Protein AF-A0A7Z9XII3-F1 (afdb_monomer_lite)

pLDDT: mean 88.0, std 11.43, range [47.19, 98.06]

Foldseek 3Di:
DFFAADLVVLQVLLQQLLVQLLVLLQVCCCPPRVHNLVLQLLQLCQPDDPPDDSVNSNVSSSVVSSVVSSVLSSVCNVPDDGHDLVVLLVVLLVVLVVVLVCCLPPVVVVTDVPNNVSSPDPSVSVSSSSSSNSSSVSRSVPGDDDDD

Secondary structure (DSSP, 8-state):
--BB--GGGHHHHHHHHHHHHHHHHHHHHHHHSS-HHHHHHHHHHTTS-TT--HHHHHHHHHHHHHHHHHHHHHHHHHH--SB-HHHHHHHHHHHHHHHHHHIIIIIHHHS-HHHHHHHTSHHHHHHHHHHHHHHHHHHHHHSB----

Sequence (148 aa):
MGTKLQPRQGVPAGLFAGIGMLVLWLAGAQLWGMGAVKLLASVGAEVAPNNAEKSMLLAAGIALHLLISLGLGLLFAASLDRLDAKDTLIVSTFYGFSIWVVSILILGHWLHMSAVQMSRSWWGLFSFLGFGFLLGVYANWFGLKPSN

Radius of gyration: 15.98 Å; chains: 1; bounding box: 40×25×46 Å

Structure (mmCIF, N/CA/C/O backbone):
data_AF-A0A7Z9XII3-F1
#
_entry.id   AF-A0A7Z9XII3-F1
#
loop_
_atom_site.group_PDB
_atom_site.id
_atom_site.type_symbol
_atom_site.label_atom_id
_atom_site.label_alt_id
_atom_site.label_comp_id
_atom_site.label_asym_id
_atom_site.label_entity_id
_atom_site.label_seq_id
_atom_site.pdbx_PDB_ins_code
_atom_site.Cartn_x
_atom_site.Cartn_y
_atom_site.Cartn_z
_atom_site.occupancy
_atom_site.B_iso_or_equiv
_atom_site.auth_seq_id
_atom_site.auth_comp_id
_atom_site.auth_asym_id
_atom_site.auth_atom_id
_atom_site.pdbx_PDB_model_num
ATOM 1 N N . MET A 1 1 ? -18.613 -0.333 20.590 1.00 60.72 1 MET A N 1
ATOM 2 C CA . MET A 1 1 ? -18.106 -1.726 20.450 1.00 60.72 1 MET A CA 1
ATOM 3 C C . MET A 1 1 ? -16.848 -1.606 19.620 1.00 60.72 1 MET A C 1
ATOM 5 O O . MET A 1 1 ? -16.977 -1.354 18.430 1.00 60.72 1 MET A O 1
ATOM 9 N N . GLY A 1 2 ? -15.665 -1.710 20.225 1.00 68.94 2 GLY A N 1
ATOM 10 C CA . GLY A 1 2 ? -14.443 -1.408 19.483 1.00 68.94 2 GLY A CA 1
ATOM 11 C C . GLY A 1 2 ? -13.885 -2.600 18.704 1.00 68.94 2 GLY A C 1
ATOM 12 O O . GLY A 1 2 ? -13.965 -3.737 19.170 1.00 68.94 2 GLY A O 1
ATOM 13 N N . THR A 1 3 ? -13.318 -2.322 17.536 1.00 79.00 3 THR A N 1
ATOM 14 C CA . THR A 1 3 ? -12.685 -3.264 16.613 1.00 79.00 3 THR A CA 1
ATOM 15 C C . THR A 1 3 ? -11.244 -3.502 17.026 1.00 79.00 3 THR A C 1
ATOM 17 O O . THR A 1 3 ? -10.509 -2.547 17.267 1.00 79.00 3 THR A O 1
ATOM 20 N N . LYS A 1 4 ? -10.823 -4.764 17.073 1.00 84.81 4 LYS A N 1
ATOM 21 C CA . LYS A 1 4 ? -9.423 -5.134 17.280 1.00 84.81 4 LYS A CA 1
ATOM 22 C C . LYS A 1 4 ? -9.092 -6.367 16.457 1.00 84.81 4 LYS A C 1
ATOM 24 O O . LYS A 1 4 ? -9.877 -7.318 16.430 1.00 84.81 4 LYS A O 1
ATOM 29 N N . LEU A 1 5 ? -7.930 -6.354 15.815 1.00 84.00 5 LEU A N 1
ATOM 30 C CA . LEU A 1 5 ? -7.394 -7.517 15.121 1.00 84.00 5 LEU A CA 1
ATOM 31 C C . LEU A 1 5 ? -6.427 -8.270 16.035 1.00 84.00 5 LEU A C 1
ATOM 33 O O . LEU A 1 5 ? -5.689 -7.686 16.824 1.00 84.00 5 LEU A O 1
ATOM 37 N N . GLN A 1 6 ? -6.428 -9.592 15.928 1.00 87.19 6 GLN A N 1
ATOM 38 C CA . GLN A 1 6 ? -5.327 -10.400 16.437 1.00 87.19 6 GLN A CA 1
ATOM 39 C C . GLN A 1 6 ? -4.130 -10.257 15.484 1.00 87.19 6 GLN A C 1
ATOM 41 O O . GLN A 1 6 ? -4.350 -10.194 14.273 1.00 87.19 6 GLN A O 1
ATOM 46 N N . PRO A 1 7 ? -2.873 -10.322 15.963 1.00 86.56 7 PRO A N 1
ATOM 47 C CA . PRO A 1 7 ? -1.695 -10.195 15.098 1.00 86.56 7 PRO A CA 1
ATOM 48 C C . PRO A 1 7 ? -1.708 -11.147 13.891 1.00 86.56 7 PRO A C 1
ATOM 50 O O . PRO A 1 7 ? -1.402 -10.749 12.771 1.00 86.56 7 PRO A O 1
ATOM 53 N N . ARG A 1 8 ? -2.178 -12.390 14.078 1.00 88.38 8 ARG A N 1
ATOM 54 C CA . ARG A 1 8 ? -2.321 -13.377 12.990 1.00 88.38 8 ARG A CA 1
ATOM 55 C C . ARG A 1 8 ? -3.311 -12.971 11.890 1.00 88.38 8 ARG A C 1
ATOM 57 O O . ARG A 1 8 ? -3.198 -13.456 10.771 1.00 88.38 8 ARG A O 1
ATOM 64 N N . GLN A 1 9 ? -4.274 -12.094 12.187 1.00 91.38 9 GLN A N 1
ATOM 65 C CA . GLN A 1 9 ? -5.211 -11.556 11.196 1.00 91.38 9 GLN A CA 1
ATOM 66 C C . GLN A 1 9 ? -4.572 -10.453 10.336 1.00 91.38 9 GLN A C 1
ATOM 68 O O . GLN A 1 9 ? -5.165 -10.057 9.337 1.00 91.38 9 GLN A O 1
ATOM 73 N N . GLY A 1 10 ? -3.361 -9.996 10.673 1.00 92.94 10 GLY A N 1
ATOM 74 C CA . GLY A 1 10 ? -2.624 -9.021 9.873 1.00 92.94 10 GLY A CA 1
ATOM 75 C C . GLY A 1 10 ? -2.197 -9.547 8.504 1.00 92.94 10 GLY A C 1
ATOM 76 O O . GLY A 1 10 ? -2.233 -8.797 7.536 1.00 92.94 10 GLY A O 1
ATOM 77 N N . VAL A 1 11 ? -1.887 -10.843 8.386 1.00 95.06 11 VAL A N 1
ATOM 78 C CA . VAL A 1 11 ? -1.564 -11.484 7.096 1.00 95.06 11 VAL A CA 1
ATOM 79 C C . VAL A 1 11 ? -2.745 -11.401 6.118 1.00 95.06 11 VAL A C 1
ATOM 81 O O . VAL A 1 11 ? -2.584 -10.803 5.054 1.00 95.06 11 VAL A O 1
ATOM 84 N N . PRO A 1 12 ? -3.944 -11.934 6.435 1.00 96.44 12 PRO A N 1
ATOM 85 C CA . PRO A 1 12 ? -5.076 -11.837 5.519 1.00 96.44 12 PRO A CA 1
ATOM 86 C C . PRO A 1 12 ? -5.570 -10.394 5.325 1.00 96.44 12 PRO A C 1
ATOM 88 O O . PRO A 1 12 ? -5.986 -10.063 4.218 1.00 96.44 12 PRO A O 1
ATOM 91 N N . ALA A 1 13 ? -5.458 -9.517 6.334 1.00 95.81 13 ALA A N 1
ATOM 92 C CA . ALA A 1 13 ? -5.762 -8.090 6.179 1.00 95.81 13 ALA A CA 1
ATOM 93 C C . ALA A 1 13 ? -4.827 -7.415 5.162 1.00 95.81 13 ALA A C 1
ATOM 95 O O . ALA A 1 13 ? -5.287 -6.731 4.248 1.00 95.81 13 ALA A O 1
ATOM 96 N N . GLY A 1 14 ? -3.519 -7.653 5.292 1.00 97.06 14 GLY A N 1
ATOM 97 C CA . GLY A 1 14 ? -2.495 -7.140 4.389 1.00 97.06 14 GLY A CA 1
ATOM 98 C C . GLY A 1 14 ? -2.646 -7.676 2.972 1.00 97.06 14 GLY A C 1
ATOM 99 O O . GLY A 1 14 ? -2.517 -6.916 2.020 1.00 97.06 14 GLY A O 1
ATOM 100 N N . LEU A 1 15 ? -2.994 -8.957 2.812 1.00 97.56 15 LEU A N 1
ATOM 101 C CA . LEU A 1 15 ? -3.262 -9.541 1.498 1.00 97.56 15 LEU A CA 1
ATOM 102 C C . LEU A 1 15 ? -4.501 -8.915 0.844 1.00 97.56 15 LEU A C 1
ATOM 104 O O . LEU A 1 15 ? -4.443 -8.520 -0.318 1.00 97.56 15 LEU A O 1
ATOM 108 N N . PHE A 1 16 ? -5.604 -8.793 1.588 1.00 97.88 16 PHE A N 1
ATOM 109 C CA . PHE A 1 16 ? -6.843 -8.183 1.103 1.00 97.88 16 PHE A CA 1
ATOM 110 C C . PHE A 1 16 ? -6.622 -6.734 0.655 1.00 97.88 16 PHE A C 1
ATOM 112 O O . PHE A 1 16 ? -6.927 -6.372 -0.484 1.00 97.88 16 PHE A O 1
ATOM 119 N N . ALA A 1 17 ? -6.036 -5.916 1.531 1.00 97.75 17 ALA A N 1
ATOM 120 C CA . ALA A 1 17 ? -5.737 -4.524 1.229 1.00 97.75 17 ALA A CA 1
ATOM 121 C C . ALA A 1 17 ? -4.683 -4.393 0.122 1.00 97.75 17 ALA A C 1
ATOM 123 O O . ALA A 1 17 ? -4.810 -3.532 -0.744 1.00 97.75 17 ALA A O 1
ATOM 124 N N . GLY A 1 18 ? -3.682 -5.276 0.104 1.00 97.25 18 GLY A N 1
ATOM 125 C CA . GLY A 1 18 ? -2.639 -5.327 -0.914 1.00 97.25 18 GLY A CA 1
ATOM 126 C C . GLY A 1 18 ? -3.190 -5.617 -2.304 1.00 97.25 18 GLY A C 1
ATOM 127 O O . GLY A 1 18 ? -2.857 -4.905 -3.247 1.00 97.25 18 GLY A O 1
ATOM 128 N N . ILE A 1 19 ? -4.077 -6.605 -2.451 1.00 97.81 19 ILE A N 1
ATOM 129 C CA . ILE A 1 19 ? -4.735 -6.899 -3.734 1.00 97.81 19 ILE A CA 1
ATOM 130 C C . ILE A 1 19 ? -5.586 -5.707 -4.182 1.00 97.81 19 ILE A C 1
ATOM 132 O O . ILE A 1 19 ? -5.504 -5.297 -5.339 1.00 97.81 19 ILE A O 1
ATOM 136 N N . GLY A 1 20 ? -6.370 -5.111 -3.281 1.00 97.44 20 GLY A N 1
ATOM 137 C CA . GLY A 1 20 ? -7.189 -3.952 -3.636 1.00 97.44 20 GLY A CA 1
ATOM 138 C C . GLY A 1 20 ? -6.354 -2.728 -4.025 1.00 97.44 20 GLY A C 1
ATOM 139 O O . GLY A 1 20 ? -6.643 -2.085 -5.034 1.00 97.44 20 GLY A O 1
ATOM 140 N N . MET A 1 21 ? -5.268 -2.454 -3.298 1.00 96.50 21 MET A N 1
ATOM 141 C CA . MET A 1 21 ? -4.294 -1.426 -3.666 1.00 96.50 21 MET A CA 1
ATOM 142 C C . MET A 1 21 ? -3.687 -1.708 -5.035 1.00 96.50 21 MET A C 1
ATOM 144 O O . MET A 1 21 ? -3.602 -0.794 -5.846 1.00 96.50 21 MET A O 1
ATOM 148 N N . LEU A 1 22 ? -3.300 -2.956 -5.312 1.00 94.94 22 LEU A N 1
ATOM 149 C CA . LEU A 1 22 ? -2.732 -3.344 -6.599 1.00 94.94 22 LEU A CA 1
ATOM 150 C C . LEU A 1 22 ? -3.704 -3.025 -7.737 1.00 94.94 22 LEU A C 1
ATOM 152 O O . LEU A 1 22 ? -3.308 -2.402 -8.713 1.00 94.94 22 LEU A O 1
ATOM 156 N N . VAL A 1 23 ? -4.984 -3.374 -7.596 1.00 96.12 23 VAL A N 1
ATOM 157 C CA . VAL A 1 23 ? -6.008 -3.061 -8.606 1.00 96.12 23 VAL A CA 1
ATOM 158 C C . VAL A 1 23 ? -6.118 -1.554 -8.842 1.00 96.12 23 VAL A C 1
ATOM 160 O O . VAL A 1 23 ? -6.081 -1.120 -9.993 1.00 96.12 23 VAL A O 1
ATOM 163 N N . LEU A 1 24 ? -6.200 -0.750 -7.775 1.00 94.62 24 LEU A N 1
ATOM 164 C CA . LEU A 1 24 ? -6.256 0.714 -7.884 1.00 94.62 24 LEU A CA 1
ATOM 165 C C . LEU A 1 24 ? -5.005 1.286 -8.558 1.00 94.62 24 LEU A C 1
ATOM 167 O O . LEU A 1 24 ? -5.101 2.165 -9.414 1.00 94.62 24 LEU A O 1
ATOM 171 N N . TRP A 1 25 ? -3.841 0.745 -8.214 1.00 91.31 25 TRP A N 1
ATOM 172 C CA . TRP A 1 25 ? -2.555 1.214 -8.705 1.00 91.31 25 TRP A CA 1
ATOM 173 C C . TRP A 1 25 ? -2.354 0.870 -10.183 1.00 91.31 25 TRP A C 1
ATOM 175 O O . TRP A 1 25 ? -1.944 1.726 -10.968 1.00 91.31 25 TRP A O 1
ATOM 185 N N . LEU A 1 26 ? -2.730 -0.345 -10.597 1.00 93.44 26 LEU A N 1
ATOM 186 C CA . LEU A 1 26 ? -2.700 -0.772 -11.997 1.00 93.44 26 LEU A CA 1
ATOM 187 C C . LEU A 1 26 ? -3.721 -0.009 -12.845 1.00 93.44 26 LEU A C 1
ATOM 189 O O . LEU A 1 26 ? -3.383 0.416 -13.949 1.00 93.44 26 LEU A O 1
ATOM 193 N N . ALA A 1 27 ? -4.938 0.206 -12.338 1.00 94.38 27 ALA A N 1
ATOM 194 C CA . ALA A 1 27 ? -5.945 1.014 -13.021 1.00 94.38 27 ALA A CA 1
ATOM 195 C C . ALA A 1 27 ? -5.458 2.459 -13.199 1.00 94.38 27 ALA A C 1
ATOM 197 O O . ALA A 1 27 ? -5.520 3.004 -14.301 1.00 94.38 27 ALA A O 1
ATOM 198 N N . GLY A 1 28 ? -4.885 3.046 -12.143 1.00 91.75 28 GLY A N 1
ATOM 199 C CA . GLY A 1 28 ? -4.288 4.376 -12.181 1.00 91.75 28 GLY A CA 1
ATOM 200 C C . GLY A 1 28 ? -3.179 4.493 -13.227 1.00 91.75 28 GLY A C 1
ATOM 201 O O . GLY A 1 28 ? -3.192 5.391 -14.071 1.00 91.75 28 GLY A O 1
ATOM 202 N N . ALA A 1 29 ? -2.255 3.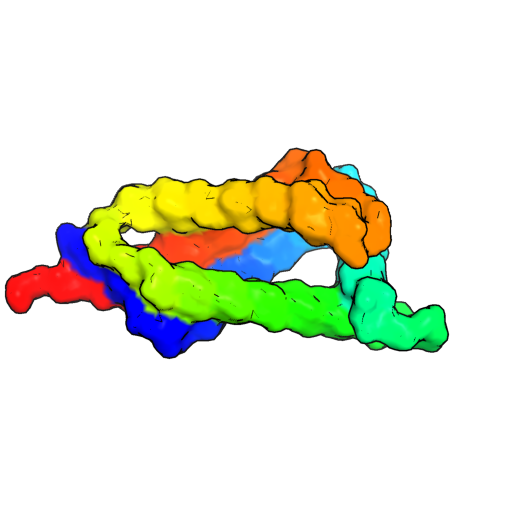532 -13.227 1.00 90.50 29 ALA A N 1
ATOM 203 C CA . ALA A 1 29 ? -1.160 3.488 -14.185 1.00 90.50 29 ALA A CA 1
ATOM 204 C C . ALA A 1 29 ? -1.619 3.244 -15.627 1.00 90.50 29 ALA A C 1
ATOM 206 O O . ALA A 1 29 ? -0.978 3.745 -16.550 1.00 90.50 29 ALA A O 1
ATOM 207 N N . GLN A 1 30 ? -2.699 2.487 -15.836 1.00 93.62 30 GLN A N 1
ATOM 208 C CA . GLN A 1 30 ? -3.245 2.214 -17.164 1.00 93.62 30 GLN A CA 1
ATOM 209 C C . GLN A 1 30 ? -3.983 3.418 -17.754 1.00 93.62 30 GLN A C 1
ATOM 211 O O . GLN A 1 30 ? -3.900 3.647 -18.957 1.00 93.62 30 GLN A O 1
ATOM 216 N N . LEU A 1 31 ? -4.706 4.169 -16.923 1.00 92.25 31 LEU A N 1
ATOM 217 C CA . LEU A 1 31 ? -5.540 5.284 -17.371 1.00 92.25 31 LEU A CA 1
ATOM 218 C C . LEU A 1 31 ? -4.763 6.603 -17.478 1.00 92.25 31 LEU A C 1
ATOM 220 O O . LEU A 1 31 ? -5.038 7.398 -18.372 1.00 92.25 31 LEU A O 1
ATOM 224 N N . TRP A 1 32 ? -3.793 6.835 -16.588 1.00 86.25 32 TRP A N 1
ATOM 225 C CA . TRP A 1 32 ? -3.113 8.134 -16.463 1.00 86.25 32 TRP A CA 1
ATOM 226 C C . TRP A 1 32 ? -1.589 8.039 -16.348 1.00 86.25 32 TRP A C 1
ATOM 228 O O . TRP A 1 32 ? -0.925 9.052 -16.125 1.00 86.25 32 TRP A O 1
ATOM 238 N N . GLY A 1 33 ? -1.021 6.837 -16.439 1.00 80.50 33 GLY A N 1
ATOM 239 C CA . GLY A 1 33 ? 0.395 6.595 -16.188 1.00 80.50 33 GLY A CA 1
ATOM 240 C C . GLY A 1 33 ? 1.098 5.883 -17.336 1.00 80.50 33 GLY A C 1
ATOM 241 O O . GLY A 1 33 ? 0.740 5.992 -18.504 1.00 80.50 33 GLY A O 1
ATOM 242 N N . MET A 1 34 ? 2.149 5.145 -16.989 1.00 85.12 34 MET A N 1
ATOM 243 C CA . MET A 1 34 ? 3.024 4.495 -17.965 1.00 85.12 34 MET A CA 1
ATOM 244 C C . MET A 1 34 ? 2.577 3.087 -18.391 1.00 85.12 34 MET A C 1
ATOM 246 O O . MET A 1 34 ? 3.338 2.381 -19.055 1.00 85.12 34 MET A O 1
ATOM 250 N N . GLY A 1 35 ? 1.370 2.674 -17.994 1.00 89.62 35 GLY A N 1
ATOM 251 C CA . GLY A 1 35 ? 0.811 1.346 -18.228 1.00 89.62 35 GLY A CA 1
ATOM 252 C C . GLY A 1 35 ? 1.098 0.351 -17.099 1.00 89.62 35 GLY A C 1
ATOM 253 O O . GLY A 1 35 ? 2.188 0.326 -16.523 1.00 89.62 35 GLY A O 1
ATOM 254 N N . ALA A 1 36 ? 0.122 -0.518 -16.819 1.00 90.19 36 ALA A N 1
ATOM 255 C CA . ALA A 1 36 ? 0.158 -1.496 -15.725 1.00 90.19 36 ALA A CA 1
ATOM 256 C C . ALA A 1 36 ? 1.366 -2.453 -15.795 1.00 90.19 36 ALA A C 1
ATOM 258 O O . ALA A 1 36 ? 2.037 -2.716 -14.799 1.00 90.19 36 ALA A O 1
ATOM 259 N N . VAL A 1 37 ? 1.684 -2.942 -16.996 1.00 92.62 37 VAL A N 1
ATOM 260 C CA . VAL A 1 37 ? 2.806 -3.870 -17.222 1.00 92.62 37 VAL A CA 1
ATOM 261 C C . VAL A 1 37 ? 4.148 -3.190 -16.958 1.00 92.62 37 VAL A C 1
ATOM 263 O O . VAL A 1 37 ? 5.028 -3.770 -16.328 1.00 92.62 37 VAL A O 1
ATOM 266 N N . LYS A 1 38 ? 4.318 -1.954 -17.437 1.00 89.50 38 LYS A N 1
ATOM 267 C CA . LYS A 1 38 ? 5.568 -1.212 -17.259 1.00 89.50 38 LYS A CA 1
ATOM 268 C C . LYS A 1 38 ? 5.777 -0.842 -15.791 1.00 89.50 38 LYS A C 1
ATOM 270 O O . LYS A 1 38 ? 6.897 -0.959 -15.313 1.00 89.50 38 LYS A O 1
ATOM 275 N N . LEU A 1 39 ? 4.695 -0.496 -15.091 1.00 87.88 39 LEU A N 1
ATOM 276 C CA . LEU A 1 39 ? 4.682 -0.258 -13.649 1.00 87.88 39 LEU A CA 1
ATOM 277 C C . LEU A 1 39 ? 5.196 -1.462 -12.852 1.00 87.88 39 LEU A C 1
ATOM 279 O O . LEU A 1 39 ? 6.129 -1.334 -12.063 1.00 87.88 39 LEU A O 1
ATOM 283 N N . LEU A 1 40 ? 4.623 -2.645 -13.069 1.00 90.56 40 LEU A N 1
ATOM 284 C CA . LEU A 1 40 ? 5.054 -3.836 -12.333 1.00 90.56 40 LEU A CA 1
ATOM 285 C C . LEU A 1 40 ? 6.488 -4.235 -12.668 1.00 90.56 40 LEU A C 1
ATOM 287 O O . LEU A 1 40 ? 7.247 -4.588 -11.770 1.00 90.56 40 LEU A O 1
ATOM 291 N N . ALA A 1 41 ? 6.876 -4.127 -13.939 1.00 91.38 41 ALA A N 1
ATOM 292 C CA . ALA A 1 41 ? 8.241 -4.417 -14.349 1.00 91.38 41 ALA A CA 1
ATOM 293 C C . ALA A 1 41 ? 9.252 -3.435 -13.732 1.00 91.38 41 ALA A C 1
ATOM 295 O O . ALA A 1 41 ? 10.329 -3.872 -13.340 1.00 91.38 41 ALA A O 1
ATOM 296 N N . SER A 1 42 ? 8.912 -2.144 -13.595 1.00 88.06 42 SER A N 1
ATOM 297 C CA . SER A 1 42 ? 9.798 -1.172 -12.937 1.00 88.06 42 SER A CA 1
ATOM 298 C C . SER A 1 42 ? 9.974 -1.465 -11.453 1.00 88.06 42 SER A C 1
ATOM 300 O O . SER A 1 42 ? 11.084 -1.369 -10.957 1.00 88.06 42 SER A O 1
ATOM 302 N N . VAL A 1 43 ? 8.913 -1.892 -10.761 1.00 87.88 43 VAL A N 1
ATOM 303 C CA . VAL A 1 43 ? 9.020 -2.313 -9.355 1.00 87.88 43 VAL A CA 1
ATOM 304 C C . VAL A 1 43 ? 9.865 -3.579 -9.229 1.00 87.88 43 VAL A C 1
ATOM 306 O O . VAL A 1 43 ? 10.723 -3.666 -8.359 1.00 87.88 43 VAL A O 1
ATOM 309 N N . GLY A 1 44 ? 9.653 -4.563 -10.106 1.00 89.75 44 GLY A N 1
ATOM 310 C CA . GLY A 1 44 ? 10.431 -5.800 -10.094 1.00 89.75 44 GLY A CA 1
ATOM 311 C C . GLY A 1 44 ? 11.911 -5.597 -10.400 1.00 89.75 44 GLY A C 1
ATOM 312 O O . GLY A 1 44 ? 12.744 -6.307 -9.845 1.00 89.75 44 GLY A O 1
ATOM 313 N N . ALA A 1 45 ? 12.250 -4.609 -11.231 1.00 89.69 45 ALA A N 1
ATOM 314 C CA . ALA A 1 45 ? 13.633 -4.271 -11.557 1.00 89.69 45 ALA A CA 1
ATOM 315 C C . ALA A 1 45 ? 14.444 -3.781 -10.344 1.00 89.69 45 ALA A C 1
ATOM 317 O O . ALA A 1 45 ? 15.665 -3.869 -10.374 1.00 89.69 45 ALA A O 1
ATOM 318 N N . GLU A 1 46 ? 13.791 -3.326 -9.269 1.00 85.94 46 GLU A N 1
ATOM 319 C CA . GLU A 1 46 ? 14.473 -2.920 -8.030 1.00 85.94 46 GLU A CA 1
ATOM 320 C C . GLU A 1 46 ? 15.052 -4.116 -7.250 1.00 85.94 46 GLU A C 1
ATOM 322 O O . GLU A 1 46 ? 15.931 -3.940 -6.411 1.00 85.94 46 GLU A O 1
ATOM 327 N N . VAL A 1 47 ? 14.557 -5.338 -7.493 1.00 86.88 47 VAL A N 1
ATOM 328 C CA . VAL A 1 47 ? 14.949 -6.545 -6.735 1.00 86.88 47 VAL A CA 1
ATOM 329 C C . VAL A 1 47 ? 15.406 -7.712 -7.611 1.00 86.88 47 VAL A C 1
ATOM 331 O O . VAL A 1 47 ? 15.954 -8.689 -7.101 1.00 86.88 47 VAL A O 1
ATOM 334 N N . ALA A 1 48 ? 15.172 -7.646 -8.920 1.00 88.94 48 ALA A N 1
ATOM 335 C CA . ALA A 1 48 ? 15.552 -8.686 -9.867 1.00 88.94 48 ALA A CA 1
ATOM 336 C C . ALA A 1 48 ? 16.952 -8.444 -10.472 1.00 88.94 48 ALA A C 1
ATOM 338 O O . ALA A 1 48 ? 17.424 -7.309 -10.516 1.00 88.94 48 ALA A O 1
ATOM 339 N N . PRO A 1 49 ? 17.619 -9.491 -10.997 1.00 88.06 49 PRO A N 1
ATOM 340 C CA . PRO A 1 49 ? 18.867 -9.340 -11.745 1.00 88.06 49 PRO A CA 1
ATOM 341 C C . PRO A 1 49 ? 18.719 -8.422 -12.970 1.00 88.06 49 PRO A C 1
ATOM 343 O O . PRO A 1 49 ? 17.696 -8.447 -13.652 1.00 88.06 49 PRO A O 1
ATOM 346 N N . ASN A 1 50 ? 19.775 -7.680 -13.321 1.00 84.44 50 ASN A N 1
ATOM 347 C CA . ASN A 1 50 ? 19.770 -6.712 -14.435 1.00 84.44 50 ASN A CA 1
ATOM 348 C C . ASN A 1 50 ? 19.440 -7.315 -15.817 1.00 84.44 50 ASN A C 1
ATOM 350 O O . ASN A 1 50 ? 19.036 -6.595 -16.725 1.00 84.44 50 ASN A O 1
ATOM 354 N N . ASN A 1 51 ? 19.636 -8.621 -15.993 1.00 89.75 51 ASN A N 1
ATOM 355 C CA . ASN A 1 51 ? 19.350 -9.371 -17.218 1.00 89.75 51 ASN A CA 1
ATOM 356 C C . ASN A 1 51 ? 18.066 -10.213 -17.119 1.00 89.75 51 ASN A C 1
ATOM 358 O O . ASN A 1 51 ? 17.862 -11.108 -17.939 1.00 89.75 51 ASN A O 1
ATOM 362 N N . ALA A 1 52 ? 17.226 -9.969 -16.110 1.00 91.50 52 ALA A N 1
ATOM 363 C CA . ALA A 1 52 ? 15.990 -10.708 -15.918 1.00 91.50 52 ALA A CA 1
ATOM 364 C C . ALA A 1 52 ? 15.016 -10.491 -17.084 1.00 91.50 52 ALA A C 1
ATOM 366 O O . ALA A 1 52 ? 14.810 -9.375 -17.569 1.00 91.50 52 ALA A O 1
ATOM 367 N N . GLU A 1 53 ? 14.367 -11.575 -17.504 1.00 95.06 53 GLU A N 1
ATOM 368 C CA . GLU A 1 53 ? 13.301 -11.508 -18.495 1.00 95.06 53 GLU A CA 1
ATOM 369 C C . GLU A 1 53 ? 12.102 -10.707 -17.971 1.00 95.06 53 GLU A C 1
ATOM 371 O O . GLU A 1 53 ? 11.813 -10.659 -16.773 1.00 95.06 53 GLU A O 1
ATOM 376 N N . LYS A 1 54 ? 11.323 -10.126 -18.888 1.00 93.00 54 LYS A N 1
ATOM 377 C CA . LYS A 1 54 ? 10.149 -9.312 -18.541 1.00 93.00 54 LYS A CA 1
ATOM 378 C C . LYS A 1 54 ? 9.136 -10.058 -17.662 1.00 93.00 54 LYS A C 1
ATOM 380 O O . LYS A 1 54 ? 8.560 -9.455 -16.764 1.00 93.00 54 LYS A O 1
ATOM 385 N N . SER A 1 55 ? 8.911 -11.348 -17.906 1.00 94.19 55 SER A N 1
ATOM 386 C CA . SER A 1 55 ? 8.032 -12.208 -17.095 1.00 94.19 55 SER A CA 1
ATOM 387 C C . SER A 1 55 ? 8.503 -12.294 -15.638 1.00 94.19 55 SER A C 1
ATOM 389 O O . SER A 1 55 ? 7.695 -12.159 -14.719 1.00 94.19 55 SER A O 1
ATOM 391 N N . MET A 1 56 ? 9.813 -12.438 -15.431 1.00 95.31 56 MET A N 1
ATOM 392 C CA . MET A 1 56 ? 10.441 -12.459 -14.113 1.00 95.31 56 MET A CA 1
ATOM 393 C C . MET A 1 56 ? 10.320 -11.104 -13.415 1.00 95.31 56 MET A C 1
ATOM 395 O O . MET A 1 56 ? 9.975 -11.068 -12.238 1.00 95.31 56 MET A O 1
ATOM 399 N N . LEU A 1 57 ? 10.519 -9.994 -14.135 1.00 94.19 57 LEU A N 1
ATOM 400 C CA . LEU A 1 57 ? 10.319 -8.647 -13.586 1.00 94.19 57 LEU A CA 1
ATOM 401 C C . LEU A 1 57 ? 8.875 -8.437 -13.110 1.00 94.19 57 LEU A C 1
ATOM 403 O O . LEU A 1 57 ? 8.648 -7.908 -12.027 1.00 94.19 57 LEU A O 1
ATOM 407 N N . LEU A 1 58 ? 7.884 -8.890 -13.882 1.00 94.81 58 LEU A N 1
ATOM 408 C CA . LEU A 1 58 ? 6.478 -8.795 -13.480 1.00 94.81 58 LEU A CA 1
ATOM 409 C C . LEU A 1 58 ? 6.187 -9.624 -12.224 1.00 94.81 58 LEU A C 1
ATOM 411 O O . LEU A 1 58 ? 5.557 -9.121 -11.294 1.00 94.81 58 LEU A O 1
ATOM 415 N N . ALA A 1 59 ? 6.669 -10.868 -12.181 1.00 95.00 59 ALA A N 1
ATOM 416 C CA . ALA A 1 59 ? 6.504 -11.740 -11.023 1.00 95.00 59 ALA A CA 1
ATOM 417 C C . ALA A 1 59 ? 7.183 -11.156 -9.775 1.00 95.00 59 ALA A C 1
ATOM 419 O O . ALA A 1 59 ? 6.576 -11.131 -8.706 1.00 95.00 59 ALA A O 1
ATOM 420 N N . ALA A 1 60 ? 8.400 -10.626 -9.920 1.00 93.94 60 ALA A N 1
ATOM 421 C CA . ALA A 1 60 ? 9.140 -9.973 -8.847 1.00 93.94 60 ALA A CA 1
ATOM 422 C C . ALA A 1 60 ? 8.419 -8.719 -8.333 1.00 93.94 60 ALA A C 1
ATOM 424 O O . ALA A 1 60 ? 8.307 -8.539 -7.124 1.00 93.94 60 ALA A O 1
ATOM 425 N N . GLY A 1 61 ? 7.865 -7.892 -9.226 1.00 92.25 61 GLY A N 1
ATOM 426 C CA . GLY A 1 61 ? 7.096 -6.706 -8.844 1.00 92.25 61 GLY A CA 1
ATOM 427 C C . GLY A 1 61 ? 5.829 -7.051 -8.058 1.00 92.25 61 GLY A C 1
ATOM 428 O O . GLY A 1 61 ? 5.564 -6.451 -7.016 1.00 92.25 61 GLY A O 1
ATOM 429 N N . ILE A 1 62 ? 5.075 -8.061 -8.510 1.00 94.88 62 ILE A N 1
ATOM 430 C CA . ILE A 1 62 ? 3.896 -8.567 -7.788 1.00 94.88 62 ILE A CA 1
ATOM 431 C C . ILE A 1 62 ? 4.309 -9.146 -6.432 1.00 94.88 62 ILE A C 1
ATOM 433 O O . ILE A 1 62 ? 3.694 -8.825 -5.417 1.00 94.88 62 ILE A O 1
ATOM 437 N N . ALA A 1 63 ? 5.356 -9.973 -6.395 1.00 95.31 63 ALA A N 1
ATOM 438 C CA . ALA A 1 63 ? 5.840 -10.583 -5.163 1.00 95.31 63 ALA A CA 1
ATOM 439 C C . ALA A 1 63 ? 6.281 -9.523 -4.146 1.00 95.31 63 ALA A C 1
ATOM 441 O O . ALA A 1 63 ? 5.860 -9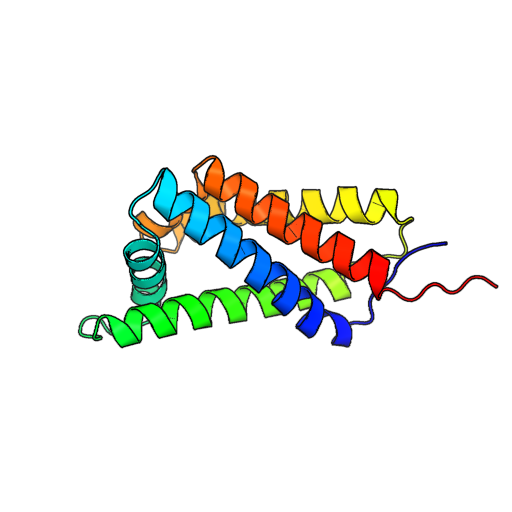.580 -2.993 1.00 95.31 63 ALA A O 1
ATOM 442 N N . LEU A 1 64 ? 7.059 -8.524 -4.573 1.00 92.62 64 LEU A N 1
ATOM 443 C CA . LEU A 1 64 ? 7.505 -7.429 -3.714 1.00 92.62 64 LEU A CA 1
ATOM 444 C C . LEU A 1 64 ? 6.318 -6.635 -3.155 1.00 92.62 64 LEU A C 1
ATOM 446 O O . LEU A 1 64 ? 6.251 -6.402 -1.949 1.00 92.62 64 LEU A O 1
ATOM 450 N N . HIS A 1 65 ? 5.347 -6.283 -4.005 1.00 93.62 65 HIS A N 1
ATOM 451 C CA . HIS A 1 65 ? 4.123 -5.593 -3.585 1.00 93.62 65 HIS A CA 1
ATOM 452 C C . HIS A 1 65 ? 3.351 -6.383 -2.524 1.00 93.62 65 HIS A C 1
ATOM 454 O O . HIS A 1 65 ? 2.953 -5.832 -1.493 1.00 93.62 65 HIS A O 1
ATOM 460 N N . LEU A 1 66 ? 3.155 -7.683 -2.754 1.00 95.31 66 LEU A N 1
ATOM 461 C CA . LEU A 1 66 ? 2.442 -8.549 -1.820 1.00 95.31 66 LEU A CA 1
ATOM 462 C C . LEU A 1 66 ? 3.209 -8.705 -0.505 1.00 95.31 66 LEU A C 1
ATOM 464 O O . LEU A 1 66 ? 2.604 -8.569 0.552 1.00 95.31 66 LEU A O 1
ATOM 468 N N . LEU A 1 67 ? 4.527 -8.912 -0.538 1.00 95.50 67 LEU A N 1
ATOM 469 C CA . LEU A 1 67 ? 5.353 -9.026 0.669 1.00 95.50 67 LEU A CA 1
ATOM 470 C C . LEU A 1 67 ? 5.307 -7.753 1.523 1.00 95.50 67 LEU A C 1
ATOM 472 O O . LEU A 1 67 ? 5.112 -7.838 2.737 1.00 95.50 67 LEU A O 1
ATOM 476 N N . ILE A 1 68 ? 5.417 -6.579 0.896 1.00 93.19 68 ILE A N 1
ATOM 477 C CA . ILE A 1 68 ? 5.281 -5.290 1.587 1.00 93.19 68 ILE A CA 1
ATOM 478 C C . ILE A 1 68 ? 3.877 -5.159 2.184 1.00 93.19 68 ILE A C 1
ATOM 480 O O . ILE A 1 68 ? 3.736 -4.825 3.359 1.00 93.19 68 ILE A O 1
ATOM 484 N N . SER A 1 69 ? 2.837 -5.478 1.411 1.00 96.19 69 SER A N 1
ATOM 485 C CA . SER A 1 69 ? 1.444 -5.406 1.867 1.00 96.19 69 SER A CA 1
ATOM 486 C C . SER A 1 69 ? 1.171 -6.331 3.059 1.00 96.19 69 SER A C 1
ATOM 488 O O . SER A 1 69 ? 0.493 -5.933 4.004 1.00 96.19 69 SER A O 1
ATOM 490 N N . LEU A 1 70 ? 1.738 -7.543 3.058 1.00 96.62 70 LEU A N 1
ATOM 491 C CA . LEU A 1 70 ? 1.668 -8.483 4.179 1.00 96.62 70 LEU A CA 1
ATOM 492 C C . LEU A 1 70 ? 2.359 -7.924 5.429 1.00 96.62 70 LEU A C 1
ATOM 494 O O . LEU A 1 70 ? 1.783 -7.967 6.516 1.00 96.62 70 LEU A O 1
ATOM 498 N N . GLY A 1 71 ? 3.565 -7.367 5.277 1.00 95.62 71 GLY A N 1
ATOM 499 C CA . GLY A 1 71 ? 4.297 -6.728 6.373 1.00 95.62 71 GLY A CA 1
ATOM 500 C C . GLY A 1 71 ? 3.530 -5.549 6.978 1.00 95.62 71 GLY A C 1
ATOM 501 O O . GLY A 1 71 ? 3.380 -5.462 8.195 1.00 95.62 71 GLY A O 1
ATOM 502 N N . LEU A 1 72 ? 2.967 -4.684 6.134 1.00 95.75 72 LEU A N 1
ATOM 503 C CA . LEU A 1 72 ? 2.135 -3.559 6.567 1.00 95.75 72 LEU A CA 1
ATOM 504 C C . LEU A 1 72 ? 0.836 -4.021 7.238 1.00 95.75 72 LEU A C 1
ATOM 506 O O . LEU A 1 72 ? 0.433 -3.440 8.239 1.00 95.75 72 LEU A O 1
ATOM 510 N N . GLY A 1 73 ? 0.199 -5.086 6.744 1.00 95.75 73 GLY A N 1
ATOM 511 C CA . GLY A 1 73 ? -0.985 -5.672 7.378 1.00 95.75 73 GLY A CA 1
ATOM 512 C C . GLY A 1 73 ? -0.700 -6.239 8.771 1.00 95.75 73 GLY A C 1
ATOM 513 O O . GLY A 1 73 ? -1.496 -6.049 9.691 1.00 95.75 73 GLY A O 1
ATOM 514 N N . LEU A 1 74 ? 0.456 -6.887 8.956 1.00 95.31 74 LEU A N 1
ATOM 515 C CA . LEU A 1 74 ? 0.936 -7.337 10.267 1.00 95.31 74 LEU A CA 1
ATOM 516 C C . LEU A 1 74 ? 1.176 -6.165 11.222 1.00 95.31 74 LEU A C 1
ATOM 518 O O . LEU A 1 74 ? 0.701 -6.202 12.357 1.00 95.31 74 LEU A O 1
ATOM 522 N N . LEU A 1 75 ? 1.867 -5.120 10.757 1.00 94.06 75 LEU A N 1
ATOM 523 C CA . LEU A 1 75 ? 2.116 -3.912 11.546 1.00 94.06 75 LEU A CA 1
ATOM 524 C C . LEU A 1 75 ? 0.812 -3.214 11.931 1.00 94.06 75 LEU A C 1
ATOM 526 O O . LEU A 1 75 ? 0.651 -2.834 13.086 1.00 94.06 75 LEU A O 1
ATOM 530 N N . PHE A 1 76 ? -0.129 -3.100 10.994 1.00 94.88 76 PHE A N 1
ATOM 531 C CA . PHE A 1 76 ? -1.461 -2.562 11.244 1.00 94.88 76 PHE A CA 1
ATOM 532 C C . PHE A 1 76 ? -2.215 -3.378 12.297 1.00 94.88 76 PHE A C 1
ATOM 534 O O . PHE A 1 76 ? -2.731 -2.815 13.254 1.00 94.88 76 PHE A O 1
ATOM 541 N N . ALA A 1 77 ? -2.254 -4.708 12.180 1.00 91.94 77 ALA A N 1
ATOM 542 C CA . ALA A 1 77 ? -2.936 -5.544 13.168 1.00 91.94 77 ALA A CA 1
ATOM 543 C C . ALA A 1 77 ? -2.278 -5.486 14.557 1.00 91.94 77 ALA A C 1
ATOM 545 O O . ALA A 1 77 ? -2.973 -5.611 15.562 1.00 91.94 77 ALA A O 1
ATOM 546 N N . ALA A 1 78 ? -0.956 -5.304 14.621 1.00 90.12 78 ALA A N 1
ATOM 547 C CA . ALA A 1 78 ? -0.222 -5.157 15.874 1.00 90.12 78 ALA A CA 1
ATOM 548 C C . ALA A 1 78 ? -0.431 -3.784 16.537 1.00 90.12 78 ALA A C 1
ATOM 550 O O . ALA A 1 78 ? -0.413 -3.702 17.763 1.00 90.12 78 ALA A O 1
ATOM 551 N N . SER A 1 79 ? -0.625 -2.725 15.745 1.00 89.69 79 SER A N 1
ATOM 552 C CA . SER A 1 79 ? -0.823 -1.352 16.228 1.00 89.69 79 SER A CA 1
ATOM 553 C C . SER A 1 79 ? -2.289 -0.955 16.397 1.00 89.69 79 SER A C 1
ATOM 555 O O . SER A 1 79 ? -2.571 0.067 17.020 1.00 89.69 79 SER A O 1
ATOM 557 N N . LEU A 1 80 ? -3.226 -1.737 15.851 1.00 87.19 80 LEU A N 1
ATOM 558 C CA . LEU A 1 80 ? -4.648 -1.444 15.944 1.00 87.19 80 LEU A CA 1
ATOM 559 C C . LEU A 1 80 ? -5.153 -1.656 17.373 1.00 87.19 80 LEU A C 1
ATOM 561 O O . LEU A 1 80 ? -5.412 -2.780 17.822 1.00 87.19 80 LEU A O 1
ATOM 565 N N . ASP A 1 81 ? -5.362 -0.539 18.054 1.00 84.31 81 ASP A N 1
ATOM 566 C CA . ASP A 1 81 ? -6.079 -0.498 19.314 1.00 84.31 81 ASP A CA 1
ATOM 567 C C . ASP A 1 81 ? -7.594 -0.560 19.126 1.00 84.31 81 ASP A C 1
ATOM 569 O O . ASP A 1 81 ? -8.143 -0.472 18.026 1.00 84.31 81 ASP A O 1
ATOM 573 N N . ARG A 1 82 ? -8.287 -0.776 20.245 1.00 83.12 82 ARG A N 1
ATOM 574 C CA . ARG A 1 82 ? -9.734 -0.958 20.270 1.00 83.12 82 ARG A CA 1
ATOM 575 C C . ARG A 1 82 ? -10.435 0.375 19.988 1.00 83.12 82 ARG A C 1
ATOM 577 O O . ARG A 1 82 ? -10.648 1.162 20.902 1.00 83.12 82 ARG A O 1
ATOM 584 N N . LEU A 1 83 ? -10.818 0.584 18.732 1.00 85.56 83 LEU A N 1
ATOM 585 C CA . LEU A 1 83 ? -11.475 1.797 18.230 1.00 85.56 83 LEU A CA 1
ATOM 586 C C . LEU A 1 83 ? -12.901 1.506 17.762 1.00 85.56 83 LEU A C 1
ATOM 588 O O . LEU A 1 83 ? -13.187 0.395 17.324 1.00 85.56 83 LEU A O 1
ATOM 592 N N . ASP A 1 84 ? -13.812 2.474 17.833 1.00 89.88 84 ASP A N 1
ATOM 593 C CA . ASP A 1 84 ? -15.130 2.308 17.215 1.00 89.88 84 ASP A CA 1
ATOM 594 C C . ASP A 1 84 ? -15.018 2.259 15.681 1.00 89.88 84 ASP A C 1
ATOM 596 O O . ASP A 1 84 ? -14.103 2.819 15.084 1.00 89.88 84 ASP A O 1
ATOM 600 N N . ALA A 1 85 ? -15.973 1.603 15.013 1.00 88.69 85 ALA A N 1
ATOM 601 C CA . ALA A 1 85 ? -15.865 1.266 13.587 1.00 88.69 85 ALA A CA 1
ATOM 602 C C . ALA A 1 85 ? -15.617 2.469 12.654 1.00 88.69 85 ALA A C 1
ATOM 604 O O . ALA A 1 85 ? -14.931 2.341 11.636 1.00 88.69 85 ALA A O 1
ATOM 605 N N . LYS A 1 86 ? -16.179 3.639 12.990 1.00 92.00 86 LYS A N 1
ATOM 606 C CA . LYS A 1 86 ? -15.950 4.887 12.250 1.00 92.00 86 LYS A CA 1
ATOM 607 C C . LYS A 1 86 ? -14.506 5.362 12.414 1.00 92.00 86 LYS A C 1
ATOM 609 O O . LYS A 1 86 ? -13.860 5.690 11.420 1.00 92.00 86 LYS A O 1
ATOM 614 N N . ASP A 1 87 ? -14.004 5.358 13.643 1.00 92.62 87 ASP A N 1
ATOM 615 C CA . ASP A 1 87 ? -12.647 5.798 13.962 1.00 92.62 87 ASP A CA 1
ATOM 616 C C . ASP A 1 87 ? -11.622 4.848 13.348 1.00 92.62 87 ASP A C 1
ATOM 618 O O . ASP A 1 87 ? -10.635 5.301 12.779 1.00 92.62 87 ASP A O 1
ATOM 622 N N . THR A 1 88 ? -11.909 3.546 13.328 1.00 94.00 88 THR A N 1
ATOM 623 C CA . THR A 1 88 ? -11.096 2.544 12.632 1.00 94.00 88 THR A CA 1
ATOM 624 C C . THR A 1 88 ? -10.941 2.868 11.153 1.00 94.00 88 THR A C 1
ATOM 626 O O . THR A 1 88 ? -9.823 2.829 10.647 1.00 94.00 88 THR A O 1
ATOM 629 N N . LEU A 1 89 ? -12.012 3.239 10.442 1.00 95.12 89 LEU A N 1
ATOM 630 C CA . LEU A 1 89 ? -11.906 3.620 9.026 1.00 95.12 89 LEU A CA 1
ATOM 631 C C . LEU A 1 89 ? -11.070 4.887 8.834 1.00 95.12 89 LEU A C 1
ATOM 633 O O . LEU A 1 89 ? -10.230 4.928 7.934 1.00 95.12 89 LEU A O 1
ATOM 637 N N . ILE A 1 90 ? -11.272 5.900 9.680 1.00 95.81 90 ILE A N 1
ATOM 638 C CA . ILE A 1 90 ? -10.539 7.171 9.605 1.00 95.81 90 ILE A CA 1
ATOM 639 C C . ILE A 1 90 ? -9.049 6.938 9.871 1.00 95.81 90 ILE A C 1
ATOM 641 O O . ILE A 1 90 ? -8.212 7.307 9.047 1.00 95.81 90 ILE A O 1
ATOM 645 N N . VAL A 1 91 ? -8.717 6.273 10.980 1.00 94.75 91 VAL A N 1
ATOM 646 C CA . VAL A 1 91 ? -7.338 5.981 11.390 1.00 94.75 91 VAL A CA 1
ATOM 647 C C . VAL A 1 91 ? -6.646 5.087 10.368 1.00 94.75 91 VAL A C 1
ATOM 649 O O . VAL A 1 91 ? -5.513 5.368 9.992 1.00 94.75 91 VAL A O 1
ATOM 652 N N . SER A 1 92 ? -7.320 4.058 9.847 1.00 96.06 92 SER A N 1
ATOM 653 C CA . SER A 1 92 ? -6.720 3.170 8.840 1.00 96.06 92 SER A CA 1
ATOM 654 C C . SER A 1 92 ? -6.488 3.893 7.510 1.00 96.06 92 SER A C 1
ATOM 656 O O . SER A 1 92 ? -5.451 3.717 6.878 1.00 96.06 92 SER A O 1
ATOM 658 N N . THR A 1 93 ? -7.396 4.782 7.098 1.00 97.06 93 THR A N 1
ATOM 659 C CA . THR A 1 93 ? -7.184 5.626 5.909 1.00 97.06 93 THR A CA 1
ATOM 660 C C . THR A 1 93 ? -5.998 6.575 6.112 1.00 97.06 93 THR A C 1
ATOM 662 O O . THR A 1 93 ? -5.151 6.713 5.228 1.00 97.06 93 THR A O 1
ATOM 665 N N . PHE A 1 94 ? -5.878 7.176 7.301 1.00 96.69 94 PHE A N 1
ATOM 666 C CA . PHE A 1 94 ? -4.733 8.010 7.671 1.00 96.69 94 PHE A CA 1
ATOM 667 C C . PHE A 1 94 ? -3.421 7.213 7.766 1.00 96.69 94 PHE A C 1
ATOM 669 O O . PHE A 1 94 ? -2.355 7.721 7.418 1.00 96.69 94 PHE A O 1
ATOM 676 N N . TYR A 1 95 ? -3.486 5.941 8.160 1.00 95.75 95 TYR A N 1
ATOM 677 C CA . TYR A 1 95 ? -2.356 5.017 8.105 1.00 95.75 95 TYR A CA 1
ATO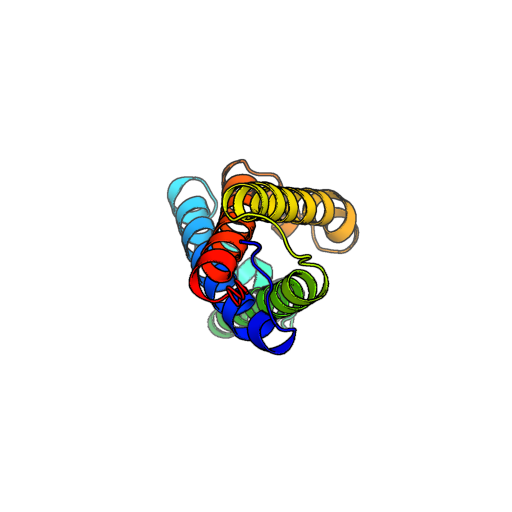M 678 C C . TYR A 1 95 ? -1.879 4.820 6.658 1.00 95.75 95 TYR A C 1
ATOM 680 O O . TYR A 1 95 ? -0.685 4.931 6.387 1.00 95.75 95 TYR A O 1
ATOM 688 N N . GLY A 1 96 ? -2.805 4.660 5.705 1.00 96.50 96 GLY A N 1
ATOM 689 C CA . GLY A 1 96 ? -2.504 4.672 4.268 1.00 96.50 96 GLY A CA 1
ATOM 690 C C . GLY A 1 96 ? -1.812 5.961 3.808 1.00 96.50 96 GLY A C 1
ATOM 691 O O . GLY A 1 96 ? -0.779 5.912 3.141 1.00 96.50 96 GLY A O 1
ATOM 692 N N . PHE A 1 97 ? -2.317 7.123 4.232 1.00 96.31 97 PHE A N 1
ATOM 693 C CA . PHE A 1 97 ? -1.668 8.414 3.972 1.00 96.31 97 PHE A CA 1
ATOM 694 C C . PHE A 1 97 ? -0.249 8.489 4.560 1.00 96.31 97 PHE A C 1
ATOM 696 O O . PHE A 1 97 ? 0.679 8.953 3.901 1.00 96.31 97 PHE A O 1
ATOM 703 N N . SER A 1 98 ? -0.052 7.983 5.777 1.00 94.56 98 SER A N 1
ATOM 704 C CA . SER A 1 98 ? 1.259 7.940 6.433 1.00 94.56 98 SER A CA 1
ATOM 705 C C . SER A 1 98 ? 2.247 7.063 5.663 1.00 94.56 98 SER A C 1
ATOM 707 O O . SER A 1 98 ? 3.384 7.477 5.442 1.00 94.56 98 SER A O 1
ATOM 709 N N . ILE A 1 99 ? 1.812 5.891 5.183 1.00 93.50 99 ILE A N 1
ATOM 710 C CA . ILE A 1 99 ? 2.626 5.025 4.318 1.00 93.50 99 ILE A CA 1
ATOM 711 C C . ILE A 1 99 ? 3.020 5.771 3.041 1.00 93.50 99 ILE A C 1
ATOM 713 O O . ILE A 1 99 ? 4.181 5.718 2.638 1.00 93.50 99 ILE A O 1
ATOM 717 N N . TRP A 1 100 ? 2.087 6.499 2.424 1.00 93.88 100 TRP A N 1
ATOM 718 C CA . TRP A 1 100 ? 2.379 7.310 1.245 1.00 93.88 100 TRP A CA 1
ATOM 719 C C . TRP A 1 100 ? 3.467 8.353 1.526 1.00 93.88 100 TRP A C 1
ATOM 721 O O . TRP A 1 100 ? 4.469 8.377 0.810 1.00 93.88 100 TRP A O 1
ATOM 731 N N . VAL A 1 101 ? 3.340 9.139 2.603 1.00 91.19 101 VAL A N 1
ATOM 732 C CA . VAL A 1 101 ? 4.352 10.132 3.019 1.00 91.19 101 VAL A CA 1
ATOM 733 C C . VAL A 1 101 ? 5.713 9.472 3.263 1.00 91.19 101 VAL A C 1
ATOM 735 O O . VAL A 1 101 ? 6.735 9.932 2.753 1.00 91.19 101 VAL A O 1
ATOM 738 N N . VAL A 1 102 ? 5.743 8.358 3.994 1.00 88.94 102 VAL A N 1
ATOM 739 C CA . VAL A 1 102 ? 6.978 7.607 4.254 1.00 88.94 102 VAL A CA 1
ATOM 740 C C . VAL A 1 102 ? 7.595 7.093 2.951 1.00 88.94 102 VAL A C 1
ATOM 742 O O . VAL A 1 102 ? 8.807 7.192 2.765 1.00 88.94 102 VAL A O 1
ATOM 745 N N . SER A 1 103 ? 6.780 6.608 2.012 1.00 84.94 103 SER A N 1
ATOM 746 C CA . SER A 1 103 ? 7.262 6.107 0.723 1.00 84.94 103 SER A CA 1
ATOM 747 C C . SER A 1 103 ? 7.901 7.210 -0.129 1.00 84.94 103 SER A C 1
ATOM 749 O O . SER A 1 103 ? 8.967 7.002 -0.704 1.00 84.94 103 SER A O 1
ATOM 751 N N . ILE A 1 104 ? 7.319 8.413 -0.172 1.00 84.94 104 ILE A N 1
ATOM 752 C CA . ILE A 1 104 ? 7.860 9.513 -0.984 1.00 84.94 104 ILE A CA 1
ATOM 753 C C . ILE A 1 104 ? 9.116 10.143 -0.367 1.00 84.94 104 ILE A C 1
ATOM 755 O O . ILE A 1 104 ? 9.932 10.690 -1.111 1.00 84.94 104 ILE A O 1
ATOM 759 N N . LEU A 1 105 ? 9.261 10.091 0.964 1.00 80.81 105 LEU A N 1
ATOM 760 C CA . LEU A 1 105 ? 10.368 10.714 1.696 1.00 80.81 105 LEU A CA 1
ATOM 761 C C . LEU A 1 105 ? 11.550 9.764 1.906 1.00 80.81 105 LEU A C 1
ATOM 763 O O . LEU A 1 105 ? 12.687 10.145 1.651 1.00 80.81 105 LEU A O 1
ATOM 767 N N . ILE A 1 106 ? 11.290 8.539 2.370 1.00 73.69 106 ILE A N 1
ATOM 768 C CA . ILE A 1 106 ? 12.337 7.585 2.760 1.00 73.69 106 ILE A CA 1
ATOM 769 C C . ILE A 1 106 ? 12.742 6.726 1.564 1.00 73.69 106 ILE A C 1
ATOM 771 O O . ILE A 1 106 ? 13.903 6.739 1.164 1.00 73.69 106 ILE A O 1
ATOM 775 N N . LEU A 1 107 ? 11.787 6.037 0.930 1.00 66.19 107 LEU A N 1
ATOM 776 C CA . LEU A 1 107 ? 12.091 5.206 -0.246 1.00 66.19 107 LEU A CA 1
ATOM 777 C C . LEU A 1 107 ? 12.503 6.065 -1.448 1.00 66.19 107 LEU A C 1
ATOM 779 O O . LEU A 1 107 ? 13.318 5.633 -2.255 1.00 66.19 107 LEU A O 1
ATOM 783 N N . GLY A 1 108 ? 12.033 7.317 -1.487 1.00 60.16 108 GLY A N 1
ATOM 784 C CA . GLY A 1 108 ? 12.481 8.368 -2.399 1.00 60.16 108 GLY A CA 1
ATOM 785 C C . GLY A 1 108 ? 13.991 8.590 -2.462 1.00 60.16 108 GLY A C 1
ATOM 786 O O . GLY A 1 108 ? 14.514 8.998 -3.495 1.00 60.16 108 GLY A O 1
ATOM 787 N N . HIS A 1 109 ? 14.670 8.342 -1.345 1.00 63.06 109 HIS A N 1
ATOM 788 C CA . HIS A 1 109 ? 16.099 8.567 -1.188 1.00 63.06 109 HIS A CA 1
ATOM 789 C C . HIS A 1 109 ? 16.927 7.280 -1.348 1.00 63.06 109 HIS A C 1
ATOM 791 O O . HIS A 1 109 ? 18.107 7.360 -1.671 1.00 63.06 109 HIS A O 1
ATOM 797 N N . TRP A 1 110 ? 16.316 6.106 -1.138 1.00 64.38 110 TRP A N 1
ATOM 798 C CA . TRP A 1 110 ? 17.001 4.805 -1.126 1.00 64.38 110 TRP A CA 1
ATOM 799 C C . TRP A 1 110 ? 16.815 3.995 -2.419 1.00 64.38 110 TRP A C 1
ATOM 801 O O . TRP A 1 110 ? 17.671 3.176 -2.737 1.00 64.38 110 TRP A O 1
ATOM 811 N N . LEU A 1 111 ? 15.716 4.203 -3.154 1.00 60.34 111 LEU A N 1
ATOM 812 C CA . LEU A 1 111 ? 15.383 3.480 -4.389 1.00 60.34 111 LEU A CA 1
ATOM 813 C C . LEU A 1 111 ? 15.494 4.390 -5.619 1.00 60.34 111 LEU A C 1
ATOM 815 O O . LEU A 1 111 ? 15.413 5.617 -5.516 1.00 60.34 111 LEU A O 1
ATOM 819 N N . HIS A 1 112 ? 15.672 3.795 -6.802 1.00 58.97 112 HIS A N 1
ATOM 820 C CA . HIS A 1 112 ? 15.769 4.550 -8.050 1.00 58.97 112 HIS A CA 1
ATOM 821 C C . HIS A 1 112 ? 14.529 5.440 -8.285 1.00 58.97 112 HIS A C 1
ATOM 823 O O . HIS A 1 112 ? 13.384 5.074 -8.017 1.00 58.97 112 HIS A O 1
ATOM 829 N N . MET A 1 113 ? 14.761 6.625 -8.867 1.00 58.84 113 MET A N 1
ATOM 830 C CA . MET A 1 113 ? 13.782 7.715 -9.049 1.00 58.84 113 MET A CA 1
ATOM 831 C C . MET A 1 113 ? 12.462 7.310 -9.735 1.00 58.84 113 MET A C 1
ATOM 833 O O . MET A 1 113 ? 11.460 8.013 -9.598 1.00 58.84 113 MET A O 1
ATOM 837 N N . SER A 1 114 ? 12.437 6.202 -10.482 1.00 61.50 114 SER A N 1
ATOM 838 C CA . SER A 1 114 ? 11.286 5.805 -11.302 1.00 61.50 114 SER A CA 1
ATOM 839 C C . SER A 1 114 ? 10.085 5.313 -10.480 1.00 61.50 114 SER A C 1
ATOM 841 O O . SER A 1 114 ? 8.968 5.777 -10.714 1.00 61.50 114 SER A O 1
ATOM 843 N N . ALA A 1 115 ? 10.299 4.479 -9.456 1.00 59.03 115 ALA A N 1
ATOM 844 C CA . ALA A 1 115 ? 9.239 4.033 -8.545 1.00 59.03 115 ALA A CA 1
ATOM 845 C C . ALA A 1 115 ? 8.724 5.186 -7.658 1.00 59.03 115 ALA A C 1
ATOM 847 O O . ALA A 1 115 ? 7.540 5.287 -7.338 1.00 59.03 115 ALA A O 1
ATOM 848 N N . VAL A 1 116 ? 9.612 6.121 -7.322 1.00 67.25 116 VAL A N 1
ATOM 849 C CA . VAL A 1 116 ? 9.332 7.290 -6.476 1.00 67.25 116 VAL A CA 1
ATOM 850 C C . VAL A 1 116 ? 8.433 8.300 -7.187 1.00 67.25 116 VAL A C 1
ATOM 852 O O . VAL A 1 116 ? 7.495 8.838 -6.593 1.00 67.25 116 VAL A O 1
ATOM 855 N N . GLN A 1 117 ? 8.685 8.552 -8.475 1.00 68.69 117 GLN A N 1
ATOM 856 C CA . GLN A 1 117 ? 7.853 9.437 -9.295 1.00 68.69 117 GLN A CA 1
ATOM 857 C C . GLN A 1 117 ? 6.400 8.955 -9.371 1.00 68.69 117 GLN A C 1
ATOM 859 O O . GLN A 1 117 ? 5.480 9.769 -9.421 1.00 68.69 117 GLN A O 1
ATOM 864 N N . MET A 1 118 ? 6.182 7.643 -9.315 1.00 69.25 118 MET A N 1
ATOM 865 C CA . MET A 1 118 ? 4.847 7.052 -9.349 1.00 69.25 118 MET A CA 1
ATOM 866 C C . MET A 1 118 ? 4.092 7.244 -8.045 1.00 69.25 118 MET A C 1
ATOM 868 O O . MET A 1 118 ? 2.925 7.636 -8.070 1.00 69.25 118 MET A O 1
ATOM 872 N N . SER A 1 119 ? 4.759 7.041 -6.907 1.00 78.12 119 SER A N 1
ATOM 873 C CA . SER A 1 119 ? 4.162 7.318 -5.600 1.00 78.12 119 SER A CA 1
ATOM 874 C C . SER A 1 119 ? 3.777 8.790 -5.464 1.00 78.12 119 SER A C 1
ATOM 876 O O . SER A 1 119 ? 2.760 9.084 -4.858 1.00 78.12 119 SER A O 1
ATOM 878 N N . ARG A 1 120 ? 4.500 9.724 -6.095 1.00 83.56 120 ARG A N 1
ATOM 879 C CA . ARG A 1 120 ? 4.187 11.169 -6.066 1.00 83.56 120 ARG A CA 1
ATOM 880 C C . ARG A 1 120 ? 2.948 11.591 -6.865 1.00 83.56 120 ARG A C 1
ATOM 882 O O . ARG A 1 120 ? 2.563 12.756 -6.808 1.00 83.56 120 ARG A O 1
ATOM 889 N N . SER A 1 121 ? 2.329 10.687 -7.613 1.00 87.19 121 SER A N 1
ATOM 890 C CA . SER A 1 121 ? 1.120 10.991 -8.379 1.00 87.19 121 SER A CA 1
ATOM 891 C C . SER A 1 121 ? -0.148 10.993 -7.512 1.00 87.19 121 SER A C 1
ATOM 893 O O . SER A 1 121 ? -0.212 10.340 -6.468 1.00 87.19 121 SER A O 1
ATOM 895 N N . TRP A 1 122 ? -1.204 11.666 -7.986 1.00 88.69 122 TRP A N 1
ATOM 896 C CA . TRP A 1 122 ? -2.522 11.635 -7.338 1.00 88.69 122 TRP A CA 1
ATOM 897 C C . TRP A 1 122 ? -3.113 10.221 -7.270 1.00 88.69 122 TRP A C 1
ATOM 899 O O . TRP A 1 122 ? -3.690 9.843 -6.255 1.00 88.69 122 TRP A O 1
ATOM 909 N N . TRP A 1 123 ? -2.935 9.407 -8.314 1.00 88.19 123 TRP A N 1
ATOM 910 C CA . TRP A 1 123 ? -3.398 8.014 -8.313 1.00 88.19 123 TRP A CA 1
ATOM 911 C C . TRP A 1 123 ? -2.560 7.123 -7.389 1.00 88.19 123 TRP A C 1
ATOM 913 O O . TRP A 1 123 ? -3.105 6.204 -6.775 1.00 88.19 123 TRP A O 1
ATOM 923 N N . GLY A 1 124 ? -1.268 7.426 -7.223 1.00 91.00 124 GLY A N 1
ATOM 924 C CA . GLY A 1 124 ? -0.425 6.855 -6.177 1.00 91.00 124 GLY A CA 1
ATOM 925 C C . GLY A 1 124 ? -1.044 7.106 -4.806 1.00 91.00 124 GLY A C 1
ATOM 926 O O . GLY A 1 124 ? -1.406 6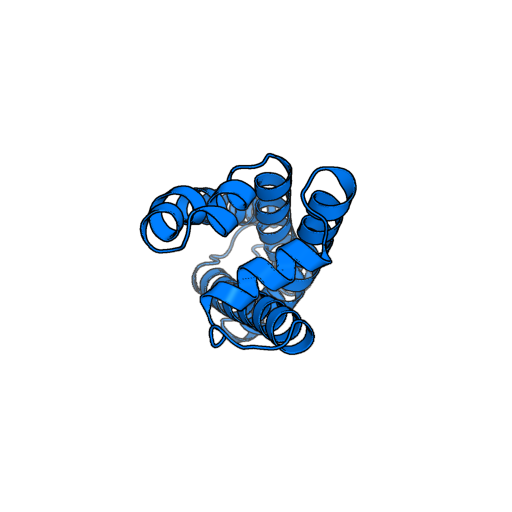.148 -4.127 1.00 91.00 124 GLY A O 1
ATOM 927 N N . LEU A 1 125 ? -1.283 8.376 -4.456 1.00 93.88 125 LEU A N 1
ATOM 928 C CA . LEU A 1 125 ? -1.964 8.760 -3.213 1.00 93.88 125 LEU A CA 1
ATOM 929 C C . LEU A 1 125 ? -3.288 8.002 -3.020 1.00 93.88 125 LEU A C 1
ATOM 931 O O . LEU A 1 125 ? -3.483 7.385 -1.974 1.00 93.88 125 LEU A O 1
ATOM 935 N N . PHE A 1 126 ? -4.178 7.984 -4.018 1.00 94.94 126 PHE A N 1
ATOM 936 C CA . PHE A 1 126 ? -5.455 7.265 -3.913 1.00 94.94 126 PHE A CA 1
ATOM 937 C C . PHE A 1 126 ? -5.289 5.759 -3.699 1.00 94.94 126 PHE A C 1
ATOM 939 O O . PHE A 1 126 ? -6.086 5.161 -2.979 1.00 94.94 126 PHE A O 1
ATOM 946 N N . SER A 1 127 ? -4.250 5.145 -4.264 1.00 95.12 127 SER A N 1
ATOM 947 C CA . SER A 1 127 ? -3.963 3.722 -4.055 1.00 95.12 127 SER A CA 1
ATOM 948 C C . SER A 1 127 ? -3.547 3.447 -2.607 1.00 95.12 127 SER A C 1
ATOM 950 O O . SER A 1 127 ? -4.045 2.502 -2.000 1.00 95.12 127 SER A O 1
ATOM 952 N N . PHE A 1 128 ? -2.708 4.304 -2.014 1.00 96.19 128 PHE A N 1
ATOM 953 C CA . PHE A 1 128 ? -2.318 4.194 -0.603 1.00 96.19 128 PHE A CA 1
ATOM 954 C C . PHE A 1 128 ? -3.472 4.500 0.361 1.00 96.19 128 PHE A C 1
ATOM 956 O O . PHE A 1 128 ? -3.643 3.801 1.360 1.00 96.19 128 PHE A O 1
ATOM 963 N N . LEU A 1 129 ? -4.305 5.502 0.060 1.00 97.62 129 LEU A N 1
ATOM 964 C CA . LEU A 1 129 ? -5.536 5.752 0.818 1.00 97.62 129 LEU A CA 1
ATOM 965 C C . LEU A 1 129 ? -6.483 4.550 0.727 1.00 97.62 129 LEU A C 1
ATOM 967 O O . LEU A 1 129 ? -7.028 4.123 1.741 1.00 97.62 129 LEU A O 1
ATOM 971 N N . GLY A 1 130 ? -6.626 3.969 -0.466 1.00 97.50 130 GLY A N 1
ATOM 972 C CA . GLY A 1 130 ? -7.404 2.757 -0.704 1.00 97.50 130 GLY A CA 1
ATOM 973 C C . GLY A 1 130 ? -6.880 1.559 0.086 1.00 97.50 130 GLY A C 1
ATOM 974 O O . GLY A 1 130 ? -7.671 0.856 0.705 1.00 97.50 130 GLY A O 1
ATOM 975 N N . PHE A 1 131 ? -5.560 1.365 0.147 1.00 98.06 131 PHE A N 1
ATOM 976 C CA . PHE A 1 131 ? -4.931 0.353 0.999 1.00 98.06 131 PHE A CA 1
ATOM 977 C C . PHE A 1 131 ? -5.347 0.518 2.467 1.00 98.06 131 PHE A C 1
ATOM 979 O O . PHE A 1 131 ? -5.878 -0.409 3.077 1.00 98.06 131 PHE A O 1
ATOM 986 N N . GLY A 1 132 ? -5.161 1.721 3.018 1.00 97.62 132 GLY A N 1
ATOM 987 C CA . GLY A 1 132 ? -5.529 2.034 4.396 1.00 97.62 132 GLY A CA 1
ATOM 988 C C . GLY A 1 132 ? -7.023 1.851 4.673 1.00 97.62 132 GLY A C 1
ATOM 989 O O . GLY A 1 132 ? -7.415 1.236 5.663 1.00 97.62 132 GLY A O 1
ATOM 990 N N . PHE A 1 133 ? -7.876 2.315 3.762 1.00 98.00 133 PHE A N 1
ATOM 991 C CA . PHE A 1 133 ? -9.319 2.128 3.855 1.00 98.00 133 PHE A CA 1
ATOM 992 C C . PHE A 1 133 ? -9.705 0.642 3.868 1.00 98.00 133 PHE A C 1
ATOM 994 O O . PHE A 1 133 ? -10.488 0.218 4.717 1.00 98.00 133 PHE A O 1
ATOM 1001 N N . LEU A 1 134 ? -9.122 -0.170 2.980 1.00 98.06 134 LEU A N 1
ATOM 1002 C CA . LEU A 1 134 ? -9.389 -1.608 2.900 1.00 98.06 134 LEU A CA 1
ATOM 1003 C C . LEU A 1 134 ? -8.911 -2.368 4.142 1.00 98.06 134 LEU A C 1
ATOM 1005 O O . LEU A 1 134 ? -9.596 -3.295 4.573 1.00 98.06 134 LEU A O 1
ATOM 1009 N N . LEU A 1 135 ? -7.799 -1.957 4.761 1.00 97.12 135 LEU A N 1
ATOM 1010 C CA . LEU A 1 135 ? -7.396 -2.472 6.074 1.00 97.12 135 LEU A CA 1
ATOM 1011 C C . LEU A 1 135 ? -8.468 -2.196 7.137 1.00 97.12 135 LEU A C 1
ATOM 1013 O O . LEU A 1 135 ? -8.846 -3.102 7.880 1.00 97.12 135 LEU A O 1
ATOM 1017 N N . GLY A 1 136 ? -9.003 -0.972 7.177 1.00 95.31 136 GLY A N 1
ATOM 1018 C CA . GLY A 1 136 ? -10.067 -0.594 8.110 1.00 95.31 136 GLY A CA 1
ATOM 1019 C C . GLY A 1 136 ? -11.378 -1.343 7.854 1.00 95.31 136 GLY A C 1
ATOM 1020 O O . GLY A 1 136 ? -12.031 -1.803 8.788 1.00 95.31 136 GLY A O 1
ATOM 1021 N N . VAL A 1 137 ? -11.742 -1.529 6.585 1.00 96.31 137 VAL A N 1
ATOM 1022 C CA . VAL A 1 137 ? -12.895 -2.337 6.167 1.00 96.31 137 VAL A CA 1
ATOM 1023 C C . VAL A 1 137 ? -12.732 -3.793 6.614 1.00 96.31 137 VAL A C 1
ATOM 1025 O O . VAL A 1 137 ? -13.646 -4.358 7.216 1.00 96.31 137 VAL A O 1
ATOM 1028 N N . TYR A 1 138 ? -11.552 -4.381 6.406 1.00 96.06 138 TYR A N 1
ATOM 1029 C CA . TYR A 1 138 ? -11.240 -5.725 6.885 1.00 96.06 138 TYR A CA 1
ATOM 1030 C C . TYR A 1 138 ? -11.335 -5.813 8.417 1.00 96.06 138 TYR A C 1
ATOM 1032 O O . TYR A 1 138 ? -11.962 -6.728 8.951 1.00 96.06 138 TYR A O 1
ATOM 1040 N N . ALA A 1 139 ? -10.767 -4.842 9.137 1.00 94.06 139 ALA A N 1
ATOM 1041 C CA . ALA A 1 139 ? -10.842 -4.771 10.595 1.00 94.06 139 ALA A CA 1
ATOM 1042 C C . ALA A 1 139 ? -12.281 -4.632 11.110 1.00 94.06 139 ALA A C 1
ATOM 1044 O O . ALA A 1 139 ? -12.626 -5.229 12.125 1.00 94.06 139 ALA A O 1
ATOM 1045 N N . ASN A 1 140 ? -13.144 -3.905 10.404 1.00 92.94 140 ASN A N 1
ATOM 1046 C CA . ASN A 1 140 ? -14.555 -3.783 10.762 1.00 92.94 140 ASN A CA 1
ATOM 1047 C C . ASN A 1 140 ? -15.343 -5.082 10.542 1.00 92.94 140 ASN A C 1
ATOM 1049 O O . ASN A 1 140 ? -16.263 -5.367 11.310 1.00 92.94 140 ASN A O 1
ATOM 1053 N N . TRP A 1 141 ? -15.000 -5.867 9.514 1.00 92.38 141 TRP A N 1
ATOM 1054 C CA . TRP A 1 141 ? -15.659 -7.148 9.241 1.00 92.38 141 TRP A CA 1
ATOM 1055 C C . TRP A 1 141 ? -15.187 -8.281 10.149 1.00 92.38 141 TRP A C 1
ATOM 1057 O O . TRP A 1 141 ? -16.009 -9.073 10.606 1.00 92.38 141 TRP A O 1
ATOM 1067 N N . PHE A 1 142 ? -13.881 -8.367 10.402 1.00 89.25 142 PHE A N 1
ATOM 1068 C CA . PHE A 1 142 ? -13.259 -9.526 11.053 1.00 89.25 142 PHE A CA 1
ATOM 1069 C C . PHE A 1 142 ? -12.614 -9.217 12.403 1.00 89.25 142 PHE A C 1
ATOM 1071 O O . PHE A 1 142 ? -12.180 -10.138 13.104 1.00 89.25 142 PHE A O 1
ATOM 1078 N N . GLY A 1 143 ? -12.515 -7.941 12.770 1.00 82.06 143 GLY A N 1
ATOM 1079 C CA . GLY A 1 143 ? -12.096 -7.534 14.100 1.00 82.06 143 GLY A CA 1
ATOM 1080 C C . GLY A 1 143 ? -13.103 -8.038 15.118 1.00 82.06 143 GLY A C 1
ATOM 1081 O O . GLY A 1 143 ? -14.315 -7.913 14.933 1.00 82.06 143 GLY A O 1
ATOM 1082 N N . LEU A 1 144 ? -12.596 -8.644 16.189 1.00 67.44 144 LEU A N 1
ATOM 1083 C CA . LEU A 1 144 ? -13.447 -9.155 17.253 1.00 67.44 144 LEU A CA 1
ATOM 1084 C C . LEU A 1 144 ? -14.346 -8.016 17.751 1.00 67.44 144 LEU A C 1
ATOM 1086 O O . LEU A 1 144 ? -13.850 -6.955 18.135 1.00 67.44 144 LEU A O 1
ATOM 1090 N N . LYS A 1 145 ? -15.658 -8.264 17.790 1.00 64.12 145 LYS A N 1
ATOM 1091 C CA . LYS A 1 145 ? -16.613 -7.503 18.599 1.00 64.12 145 LYS A CA 1
ATOM 1092 C C . LYS A 1 145 ? -16.857 -8.261 19.904 1.00 64.12 145 LYS A C 1
ATOM 1094 O O . LYS A 1 145 ? -17.771 -9.079 19.945 1.00 64.12 145 LYS A O 1
ATOM 1099 N N . PRO A 1 146 ? -16.116 -8.015 20.994 1.00 47.19 146 PRO A N 1
ATOM 1100 C CA . PRO A 1 146 ? -16.654 -8.317 22.305 1.00 47.19 146 PRO A CA 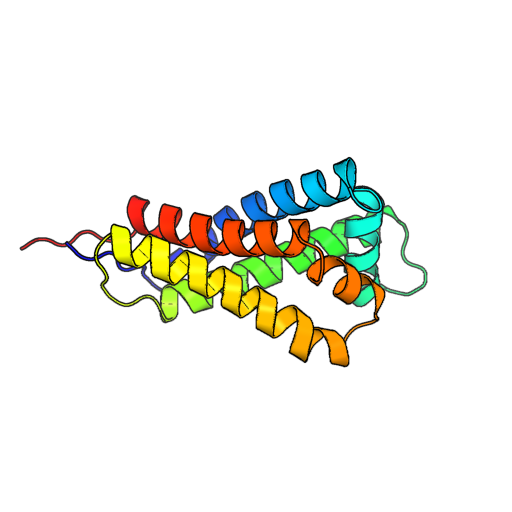1
ATOM 1101 C C . PRO A 1 146 ? -17.526 -7.132 22.725 1.00 47.19 146 PRO A C 1
ATOM 1103 O O . PRO A 1 146 ? -17.034 -6.008 22.863 1.00 47.19 146 PRO A O 1
ATOM 1106 N N . SER A 1 147 ? -18.814 -7.374 22.926 1.00 50.41 147 SER A N 1
ATOM 1107 C CA . SER A 1 147 ? -19.604 -6.641 23.911 1.00 50.41 147 SER A CA 1
ATOM 1108 C C . SER A 1 147 ? -20.006 -7.623 24.992 1.00 50.41 147 SER A C 1
ATOM 1110 O O . SER A 1 147 ? -20.591 -8.654 24.657 1.00 50.41 147 SER A O 1
ATOM 1112 N N . ASN A 1 148 ? -19.754 -7.202 26.229 1.00 48.69 148 ASN A N 1
ATOM 1113 C CA . ASN A 1 148 ? -20.125 -7.813 27.504 1.00 48.69 148 ASN A CA 1
ATOM 1114 C C . ASN A 1 148 ? -19.132 -8.863 27.996 1.00 48.69 148 ASN A C 1
ATOM 1116 O O . ASN A 1 148 ? -19.15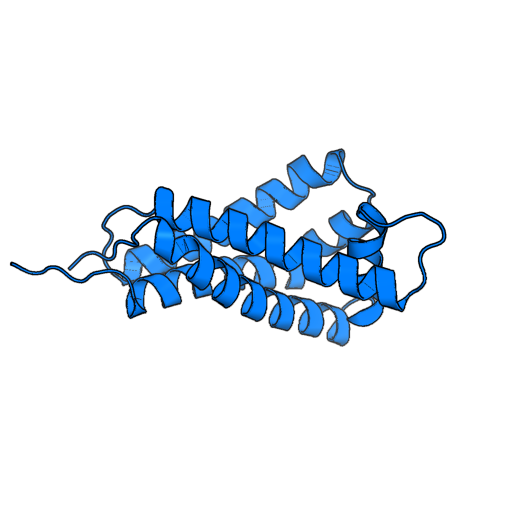7 -10.009 27.504 1.00 48.69 148 ASN A O 1
#